Protein AF-A0A2R7PAA3-F1 (afdb_monomer_lite)

pLDDT: mean 90.1, std 5.27, range [71.75, 95.75]

Foldseek 3Di:
DVPDDPVVVVFDKWKDFQNHTDPQFPDDDQVQAWTWGFPPCDADPVRHGDIDIDGGHMDMDTD

Structure (mmCIF, N/CA/C/O backbone):
data_AF-A0A2R7PAA3-F1
#
_entry.id   AF-A0A2R7PAA3-F1
#
loop_
_atom_site.group_PDB
_atom_site.id
_atom_site.type_symbol
_atom_site.label_atom_id
_atom_site.label_alt_id
_atom_site.label_comp_id
_atom_site.label_asym_id
_atom_site.label_entity_id
_atom_site.label_seq_id
_atom_site.pdbx_PDB_ins_code
_atom_site.Cartn_x
_atom_site.Cartn_y
_atom_site.Cartn_z
_atom_site.occupancy
_atom_site.B_iso_or_equiv
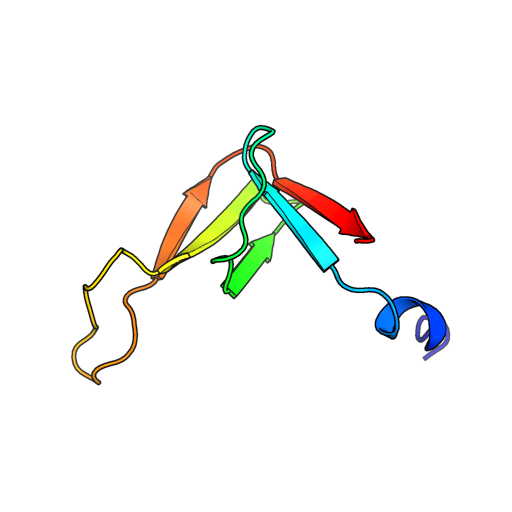_atom_site.auth_seq_id
_atom_site.auth_comp_id
_atom_site.auth_asym_id
_atom_site.auth_atom_id
_atom_site.pdbx_PDB_model_num
ATOM 1 N N . SER A 1 1 ? -11.580 -23.302 11.593 1.00 71.75 1 SER A N 1
ATOM 2 C CA . SER A 1 1 ? -11.559 -22.163 12.534 1.00 71.75 1 SER A CA 1
ATOM 3 C C . SER A 1 1 ? -12.910 -21.469 12.468 1.00 71.75 1 SER A C 1
ATOM 5 O O . SER A 1 1 ? -13.375 -21.282 11.350 1.00 71.75 1 SER A O 1
ATOM 7 N N . PRO A 1 2 ? -13.532 -21.084 13.594 1.00 82.06 2 PRO A N 1
ATOM 8 C CA . PRO A 1 2 ? -14.791 -20.323 13.617 1.00 82.06 2 PRO A CA 1
ATOM 9 C C . PRO A 1 2 ? -14.728 -18.983 12.864 1.00 82.06 2 PRO A C 1
ATOM 11 O O . PRO A 1 2 ? -15.758 -18.408 12.542 1.00 82.06 2 PRO A O 1
ATOM 14 N N . HIS A 1 3 ? -13.518 -18.494 12.576 1.00 83.38 3 HIS A N 1
ATOM 15 C CA . HIS A 1 3 ? -13.269 -17.234 11.873 1.00 83.38 3 HIS A CA 1
ATOM 16 C C . HIS A 1 3 ? -13.115 -17.385 10.351 1.00 83.38 3 HIS A C 1
ATOM 18 O O . HIS A 1 3 ? -12.813 -16.410 9.671 1.00 83.38 3 HIS A O 1
ATOM 24 N N . HIS A 1 4 ? -13.269 -18.592 9.799 1.00 81.94 4 HIS A N 1
AT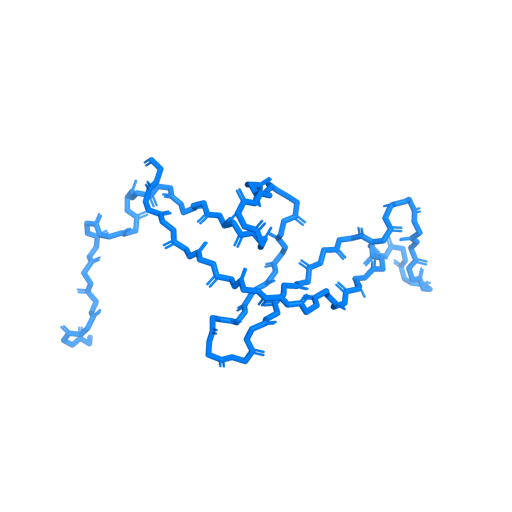OM 25 C CA . HIS A 1 4 ? -13.183 -18.805 8.356 1.00 81.94 4 HIS A CA 1
ATOM 26 C C . HIS A 1 4 ? -14.560 -18.608 7.712 1.00 81.94 4 HIS A C 1
ATOM 28 O O . HIS A 1 4 ? -15.448 -19.441 7.888 1.00 81.94 4 HIS A O 1
ATOM 34 N N . VAL A 1 5 ? -14.722 -17.518 6.961 1.00 83.19 5 VAL A N 1
ATOM 35 C CA . VAL A 1 5 ? -15.948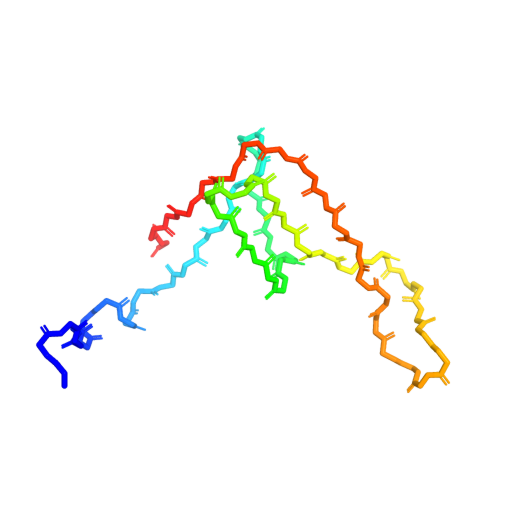 -17.205 6.215 1.00 83.19 5 VAL A CA 1
ATOM 36 C C . VAL A 1 5 ? -15.607 -17.160 4.728 1.00 83.19 5 VAL A C 1
ATOM 38 O O . VAL A 1 5 ? -15.083 -16.161 4.248 1.00 83.19 5 VAL A O 1
ATOM 41 N N . ALA A 1 6 ? -15.883 -18.251 4.007 1.00 82.50 6 ALA A N 1
ATOM 42 C CA . ALA A 1 6 ? -15.517 -18.419 2.595 1.00 82.50 6 ALA A CA 1
ATOM 43 C C . ALA A 1 6 ? -16.036 -17.280 1.696 1.00 82.50 6 ALA A C 1
ATOM 45 O O . ALA A 1 6 ? -15.285 -16.765 0.878 1.00 82.50 6 ALA A O 1
ATOM 46 N N . ALA A 1 7 ? -17.268 -16.819 1.937 1.00 80.44 7 ALA A N 1
ATOM 47 C CA . ALA A 1 7 ? -17.904 -15.743 1.174 1.00 80.44 7 ALA A CA 1
ATOM 48 C C . ALA A 1 7 ? -17.107 -14.422 1.175 1.00 80.44 7 ALA A C 1
ATOM 50 O O . ALA A 1 7 ? -17.193 -13.650 0.231 1.00 80.44 7 ALA A O 1
ATOM 51 N N . VAL A 1 8 ? -16.298 -14.157 2.208 1.00 78.50 8 VAL A N 1
ATOM 52 C CA . VAL A 1 8 ? -15.471 -12.938 2.276 1.00 78.50 8 VAL A CA 1
ATOM 53 C C . VAL A 1 8 ? -14.303 -12.993 1.288 1.00 78.50 8 VAL A C 1
ATOM 55 O O . VAL A 1 8 ? -13.877 -11.957 0.790 1.00 78.50 8 VAL A O 1
ATOM 58 N N . PHE A 1 9 ? -13.803 -14.190 0.976 1.00 77.25 9 PHE A N 1
ATOM 59 C CA . PHE A 1 9 ? -12.693 -14.385 0.039 1.00 77.25 9 PHE A CA 1
ATOM 60 C C . PHE A 1 9 ? -13.128 -14.320 -1.431 1.00 77.25 9 PHE A C 1
ATOM 62 O O . PHE A 1 9 ? -12.270 -14.291 -2.306 1.00 77.25 9 PHE A O 1
ATOM 69 N N . GLU A 1 10 ? -14.437 -14.314 -1.703 1.00 83.25 10 GLU A N 1
ATOM 70 C CA . GLU A 1 10 ? -14.983 -14.146 -3.055 1.00 83.25 10 GLU A CA 1
ATOM 71 C C . GLU A 1 10 ? -14.974 -12.678 -3.507 1.00 83.25 10 GLU A C 1
ATOM 73 O O . GLU A 1 10 ? -15.059 -12.405 -4.702 1.00 83.25 10 GLU A O 1
ATOM 78 N N . HIS A 1 11 ? -14.859 -11.735 -2.566 1.00 82.25 11 HIS A N 1
ATOM 79 C CA . HIS A 1 11 ? -14.780 -10.311 -2.863 1.00 82.25 11 HIS A CA 1
ATOM 80 C C . HIS A 1 11 ? -13.337 -9.872 -3.111 1.00 82.25 11 HIS A C 1
ATOM 82 O O . HIS A 1 11 ? -12.432 -10.185 -2.333 1.00 82.25 11 HIS A O 1
ATOM 88 N N . ASP A 1 12 ? -13.142 -9.066 -4.153 1.00 84.31 12 ASP A N 1
ATOM 89 C CA . ASP A 1 12 ? -11.879 -8.374 -4.372 1.00 84.31 12 ASP A CA 1
ATOM 90 C C . ASP A 1 12 ? -11.650 -7.340 -3.256 1.00 84.31 12 ASP A C 1
ATOM 92 O O . ASP A 1 12 ? -12.577 -6.675 -2.784 1.00 84.31 12 ASP A O 1
ATOM 96 N N . ILE A 1 13 ? -10.395 -7.177 -2.833 1.00 88.06 13 ILE A N 1
ATOM 97 C CA . ILE A 1 13 ? -10.013 -6.204 -1.803 1.00 88.06 13 ILE A CA 1
ATOM 98 C C . ILE A 1 13 ? -9.261 -5.048 -2.461 1.00 88.06 13 ILE A C 1
ATOM 100 O O . ILE A 1 13 ? -8.236 -5.248 -3.115 1.00 88.06 13 ILE A O 1
ATOM 104 N N . GLY A 1 14 ? -9.754 -3.828 -2.255 1.00 91.88 14 GLY A N 1
ATOM 105 C CA . GLY A 1 14 ? -9.072 -2.590 -2.625 1.00 91.88 14 GLY A CA 1
ATOM 106 C C . GLY A 1 14 ? -8.422 -1.910 -1.419 1.00 91.88 14 GLY A C 1
ATOM 107 O O . GLY A 1 14 ? -8.917 -2.004 -0.294 1.00 91.88 14 GLY A O 1
ATOM 108 N N . ILE A 1 15 ? -7.324 -1.182 -1.654 1.00 93.62 15 ILE A N 1
ATOM 109 C CA . ILE A 1 15 ? -6.628 -0.392 -0.628 1.00 93.62 15 ILE A CA 1
ATOM 110 C C . ILE A 1 15 ? -6.608 1.084 -1.022 1.00 93.62 15 ILE A C 1
ATOM 112 O O . ILE A 1 15 ? -6.215 1.446 -2.133 1.00 93.62 15 ILE A O 1
ATOM 116 N N . ARG A 1 16 ? -6.983 1.959 -0.086 1.00 94.75 16 ARG A N 1
ATOM 117 C CA . ARG A 1 16 ? -6.759 3.406 -0.175 1.00 94.75 16 ARG A CA 1
ATOM 118 C C . ARG A 1 16 ? -5.667 3.821 0.791 1.00 94.75 16 ARG A C 1
ATOM 120 O O . ARG A 1 16 ? -5.663 3.428 1.954 1.00 94.75 16 ARG A O 1
ATOM 127 N N . LEU A 1 17 ? -4.765 4.661 0.302 1.00 94.56 17 LEU A N 1
ATOM 128 C CA . LEU A 1 17 ? -3.764 5.345 1.105 1.00 94.56 17 LEU A CA 1
ATOM 129 C C . LEU A 1 17 ? -4.021 6.850 1.022 1.00 94.56 17 LEU A C 1
ATOM 131 O O . LEU A 1 17 ? -3.943 7.430 -0.064 1.00 94.56 17 LEU A O 1
ATOM 135 N N . ASN A 1 18 ? -4.301 7.482 2.162 1.00 93.19 18 ASN A N 1
ATOM 136 C CA . ASN A 1 18 ? -4.630 8.910 2.265 1.00 93.19 18 ASN A CA 1
ATOM 137 C C . ASN A 1 18 ? -5.761 9.326 1.300 1.00 93.19 18 ASN A C 1
ATOM 139 O O . ASN A 1 18 ? -5.648 10.322 0.587 1.00 93.19 18 ASN A O 1
ATOM 143 N N . GLY A 1 19 ? -6.820 8.515 1.219 1.00 92.56 19 GLY A N 1
ATOM 144 C CA . GLY A 1 19 ? -7.973 8.754 0.343 1.00 92.56 19 GLY A CA 1
ATOM 145 C C . GLY A 1 19 ? -7.745 8.439 -1.141 1.00 92.56 19 GLY A C 1
ATOM 146 O O . GLY A 1 19 ? -8.688 8.519 -1.925 1.00 92.56 19 GLY A O 1
ATOM 147 N N . LYS A 1 20 ? -6.529 8.044 -1.547 1.00 92.50 20 LYS A N 1
ATOM 148 C CA . LYS A 1 20 ? -6.227 7.638 -2.925 1.00 92.50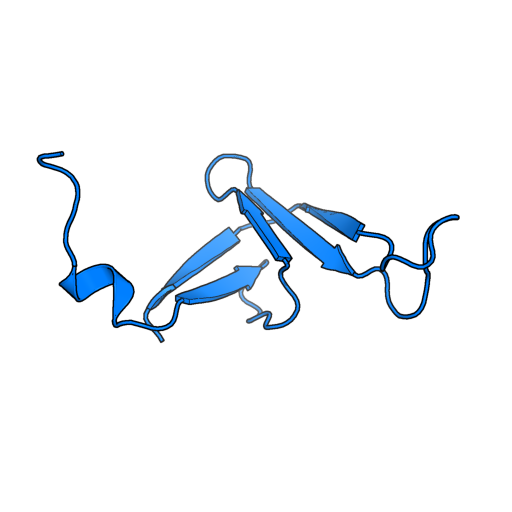 20 LYS A CA 1
ATOM 149 C C . LYS A 1 20 ? -6.167 6.121 -3.048 1.00 92.50 20 LYS A C 1
ATOM 151 O O . LYS A 1 20 ? -5.386 5.473 -2.357 1.00 92.50 20 LYS A O 1
ATOM 156 N N . GLU A 1 21 ? -6.951 5.574 -3.968 1.00 93.56 21 GLU A N 1
ATOM 157 C CA . GLU A 1 21 ? -6.929 4.149 -4.295 1.00 93.56 21 GLU A CA 1
ATOM 158 C C . GLU A 1 21 ? -5.595 3.742 -4.929 1.00 93.56 21 GLU A C 1
ATOM 160 O O . GLU A 1 21 ? -5.021 4.463 -5.757 1.00 93.56 21 GLU A O 1
ATOM 165 N N . ARG A 1 22 ? -5.080 2.600 -4.482 1.00 90.88 22 ARG A N 1
ATOM 166 C CA . ARG A 1 22 ? -3.810 2.020 -4.901 1.00 90.88 22 ARG A CA 1
ATOM 167 C C . ARG A 1 22 ? -4.042 0.576 -5.322 1.00 90.88 22 ARG A C 1
ATOM 169 O O . ARG A 1 22 ? -4.683 -0.188 -4.609 1.00 90.88 22 ARG A O 1
ATOM 176 N N . PHE A 1 23 ? -3.478 0.221 -6.469 1.00 91.12 23 PHE A N 1
ATOM 177 C CA . PHE A 1 23 ? -3.563 -1.121 -7.057 1.00 91.12 23 PHE A CA 1
ATOM 178 C C . PHE A 1 23 ? -2.207 -1.840 -7.056 1.00 91.12 23 PHE A C 1
ATOM 180 O O . PHE A 1 23 ? -2.122 -3.013 -7.388 1.00 91.12 23 PHE A O 1
ATOM 187 N N . ASP A 1 24 ? -1.144 -1.122 -6.696 1.00 90.56 24 ASP A N 1
ATOM 188 C CA . ASP A 1 24 ? 0.256 -1.545 -6.656 1.00 90.56 24 ASP A CA 1
ATOM 189 C C . ASP A 1 24 ? 0.711 -1.947 -5.239 1.00 90.56 24 ASP A C 1
ATOM 191 O O . ASP A 1 24 ? 1.906 -1.982 -4.952 1.00 90.56 24 ASP A O 1
ATOM 195 N N . VAL A 1 25 ? -0.232 -2.200 -4.328 1.00 92.12 25 VAL A N 1
ATOM 196 C CA . VAL A 1 25 ? 0.056 -2.583 -2.939 1.00 92.12 25 VAL A CA 1
ATOM 197 C C . VAL A 1 25 ? 0.346 -4.076 -2.870 1.00 92.12 25 VAL A C 1
ATOM 199 O O . VAL A 1 25 ? -0.521 -4.881 -3.191 1.00 92.12 25 VAL A O 1
ATOM 202 N N . GLU A 1 26 ? 1.537 -4.443 -2.401 1.00 91.56 26 GLU A N 1
ATOM 203 C CA . GLU A 1 26 ? 1.866 -5.846 -2.105 1.00 91.56 26 GLU A CA 1
ATOM 204 C C . GLU A 1 26 ? 1.477 -6.241 -0.679 1.00 91.56 26 GLU A C 1
ATOM 206 O O . GLU A 1 26 ? 0.972 -7.334 -0.445 1.00 91.56 26 GLU A O 1
ATOM 211 N N . GLU A 1 27 ? 1.692 -5.348 0.290 1.00 93.25 27 GLU A N 1
ATOM 212 C CA . GLU A 1 27 ? 1.335 -5.584 1.690 1.00 93.25 27 GLU A CA 1
ATOM 213 C C . GLU A 1 27 ? 0.802 -4.308 2.335 1.00 93.25 27 GLU A C 1
ATOM 215 O O . GLU A 1 27 ? 1.195 -3.195 1.977 1.00 93.25 27 GLU A O 1
ATOM 220 N N . TYR A 1 28 ? -0.038 -4.453 3.355 1.00 94.31 28 TYR A N 1
ATOM 221 C CA . TYR A 1 28 ? -0.552 -3.326 4.120 1.00 94.31 28 TYR A CA 1
ATOM 222 C C . TYR A 1 28 ? -0.775 -3.688 5.586 1.00 94.31 28 TYR A C 1
ATOM 224 O O . TYR A 1 28 ? -0.996 -4.844 5.943 1.00 94.31 28 TYR A O 1
ATOM 232 N N . CYS A 1 29 ? -0.751 -2.669 6.440 1.00 94.19 29 CYS A N 1
ATOM 233 C CA . CYS A 1 29 ? -1.180 -2.764 7.823 1.00 94.19 29 CYS A CA 1
ATOM 234 C C . CYS A 1 29 ? -2.065 -1.565 8.160 1.00 94.19 29 CYS A C 1
ATOM 236 O O . CYS A 1 29 ? -1.604 -0.422 8.163 1.00 94.19 29 CYS A O 1
ATOM 238 N N . ILE A 1 30 ? -3.336 -1.838 8.461 1.00 92.81 30 ILE A N 1
ATOM 239 C CA . ILE A 1 30 ? -4.312 -0.808 8.841 1.00 92.81 30 ILE A 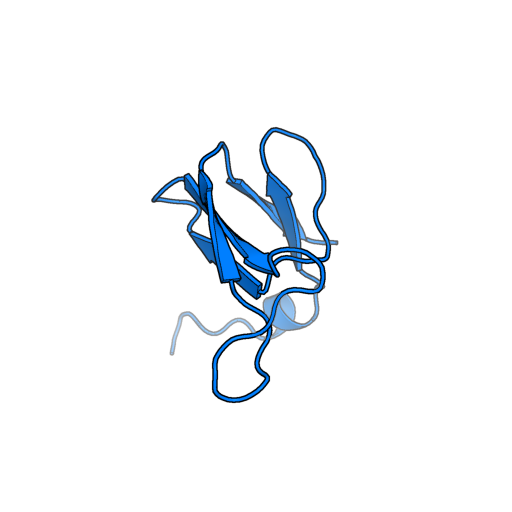CA 1
ATOM 240 C C . ILE A 1 30 ? -3.969 -0.260 10.229 1.00 92.81 30 ILE A C 1
ATOM 242 O O . ILE A 1 30 ? -3.893 0.950 10.413 1.00 92.81 30 ILE A O 1
ATOM 246 N N . SER A 1 31 ? -3.688 -1.146 11.188 1.00 92.19 31 SER A N 1
ATOM 247 C CA . SER A 1 31 ? -3.394 -0.769 12.575 1.00 92.19 31 SER A CA 1
ATOM 248 C C . SER A 1 31 ? -2.121 0.065 12.712 1.00 92.19 31 SER A C 1
ATOM 250 O O . SER A 1 31 ? -2.092 1.016 13.484 1.00 92.19 31 SER A O 1
ATOM 252 N N . GLU A 1 32 ? -1.073 -0.268 11.956 1.00 91.88 32 GLU A N 1
ATOM 253 C CA . GLU A 1 32 ? 0.186 0.488 11.960 1.00 91.88 32 GLU A CA 1
ATOM 254 C C . GLU A 1 32 ? 0.213 1.628 10.922 1.00 91.88 32 GLU A C 1
ATOM 256 O O . GLU A 1 32 ? 1.183 2.388 10.877 1.00 91.88 32 GLU A O 1
ATOM 261 N N . GLY A 1 33 ? -0.818 1.752 10.079 1.00 93.88 33 GLY A N 1
ATOM 262 C CA . GLY A 1 33 ? -0.970 2.843 9.114 1.00 93.88 33 GLY A CA 1
ATOM 263 C C . GLY A 1 33 ? 0.119 2.890 8.040 1.00 93.88 33 GLY A C 1
ATOM 264 O O . GLY A 1 33 ? 0.752 3.930 7.826 1.00 93.88 33 GLY A O 1
ATOM 265 N N . TRP A 1 34 ? 0.390 1.770 7.365 1.00 95.75 34 TRP A N 1
ATOM 266 C CA . TRP A 1 34 ? 1.339 1.752 6.247 1.00 95.75 34 TRP A CA 1
ATOM 267 C C . TRP A 1 34 ? 0.990 0.744 5.153 1.00 95.75 34 TRP A C 1
ATOM 269 O O . TRP A 1 34 ? 0.314 -0.253 5.391 1.00 95.75 34 TRP A O 1
ATOM 279 N N . VAL A 1 35 ? 1.523 0.991 3.955 1.00 95.25 35 VAL A N 1
ATOM 280 C CA . VAL A 1 35 ? 1.503 0.070 2.807 1.00 95.25 35 VAL A CA 1
ATOM 281 C C . VAL A 1 35 ? 2.920 -0.150 2.272 1.00 95.25 35 VAL A C 1
ATOM 283 O O . VAL A 1 35 ? 3.761 0.749 2.361 1.00 95.25 35 VAL A O 1
ATOM 286 N N . LYS A 1 36 ? 3.205 -1.336 1.735 1.00 95.12 36 LYS A N 1
ATOM 287 C CA . LYS A 1 36 ? 4.393 -1.620 0.924 1.00 95.12 36 LYS A CA 1
ATOM 288 C C . LYS A 1 36 ? 4.009 -1.603 -0.545 1.00 95.12 36 LYS A C 1
ATOM 290 O O . LYS A 1 36 ? 3.069 -2.280 -0.956 1.00 95.12 36 LYS A O 1
ATOM 295 N N . VAL A 1 37 ? 4.770 -0.842 -1.316 1.00 93.25 37 VAL A N 1
ATOM 296 C CA . VAL A 1 37 ? 4.617 -0.717 -2.767 1.00 93.25 37 VAL A CA 1
ATOM 297 C C . VAL A 1 37 ? 5.990 -0.836 -3.432 1.00 93.25 37 VAL A C 1
ATOM 299 O O . VAL A 1 37 ? 6.997 -0.490 -2.799 1.00 93.25 37 VAL A O 1
ATOM 302 N N . PRO A 1 38 ? 6.070 -1.283 -4.693 1.00 93.75 38 PRO A N 1
ATOM 303 C CA . PRO A 1 38 ? 7.318 -1.291 -5.438 1.00 93.75 38 PRO A CA 1
ATOM 304 C C . PRO A 1 38 ? 7.818 0.137 -5.700 1.00 93.75 38 PRO A C 1
ATOM 306 O O . PRO A 1 38 ? 7.075 1.039 -6.094 1.00 93.75 38 PRO A O 1
ATOM 309 N N . ALA A 1 39 ? 9.116 0.348 -5.506 1.00 88.31 39 ALA A N 1
ATOM 310 C CA . ALA A 1 39 ? 9.818 1.604 -5.735 1.00 88.31 39 ALA A CA 1
ATOM 311 C C . ALA A 1 39 ? 10.120 1.802 -7.229 1.00 88.31 39 ALA A C 1
ATOM 313 O O . ALA A 1 39 ? 11.275 1.796 -7.679 1.00 88.31 39 ALA A O 1
ATOM 314 N N . GLY A 1 40 ? 9.058 1.972 -8.018 1.00 86.00 40 GLY A N 1
ATOM 315 C CA . GLY A 1 40 ? 9.150 2.175 -9.460 1.00 86.00 40 GLY A CA 1
ATOM 316 C C . GLY A 1 40 ? 9.805 0.986 -10.168 1.00 86.00 40 GLY A C 1
ATOM 317 O O . GLY A 1 40 ? 9.352 -0.143 -10.034 1.00 86.00 40 GLY A O 1
ATOM 318 N N . LYS A 1 41 ? 10.868 1.248 -10.942 1.00 84.81 41 LYS A N 1
ATOM 319 C CA . LYS A 1 41 ? 11.604 0.228 -11.721 1.00 84.81 41 LYS A CA 1
ATOM 320 C C . LYS A 1 41 ? 12.843 -0.325 -11.002 1.00 84.81 41 LYS A C 1
ATOM 322 O O . LYS A 1 41 ? 13.639 -1.029 -11.618 1.00 84.81 41 LYS A O 1
ATOM 327 N N . THR A 1 42 ? 13.053 0.036 -9.737 1.00 89.12 42 THR A N 1
ATOM 328 C CA . THR A 1 42 ? 14.241 -0.382 -8.983 1.00 89.12 42 THR A CA 1
ATOM 329 C C . THR A 1 42 ? 14.079 -1.816 -8.502 1.00 89.12 42 THR A C 1
ATOM 331 O O . THR A 1 42 ? 13.033 -2.175 -7.964 1.00 89.12 42 THR A O 1
ATOM 334 N N . VAL A 1 43 ? 15.132 -2.616 -8.653 1.00 92.88 43 VAL A N 1
ATOM 335 C CA . VAL A 1 43 ? 15.185 -4.002 -8.179 1.00 92.88 43 VAL A CA 1
ATOM 336 C C . VAL A 1 43 ? 16.311 -4.194 -7.168 1.00 92.88 43 VAL A C 1
ATOM 338 O O . VAL A 1 43 ? 17.282 -3.434 -7.143 1.00 92.88 43 VAL A O 1
ATOM 341 N N . ASP A 1 44 ? 16.173 -5.201 -6.315 1.00 89.81 44 ASP A N 1
ATOM 342 C CA . ASP A 1 44 ? 17.208 -5.639 -5.391 1.00 89.81 44 ASP A CA 1
ATOM 343 C C . ASP A 1 44 ? 18.319 -6.439 -6.107 1.00 89.81 44 ASP A C 1
ATOM 345 O O . ASP A 1 44 ? 18.305 -6.655 -7.321 1.00 89.81 44 ASP A O 1
ATOM 349 N N . ARG A 1 45 ? 19.305 -6.926 -5.342 1.00 93.62 45 ARG A N 1
ATOM 350 C CA . ARG A 1 45 ? 20.426 -7.727 -5.875 1.00 93.62 45 ARG A CA 1
ATOM 351 C C . ARG A 1 45 ? 20.003 -9.062 -6.497 1.00 93.62 45 ARG A C 1
ATOM 353 O O . ARG A 1 45 ? 20.803 -9.669 -7.202 1.00 93.62 45 ARG A O 1
ATOM 360 N N . LYS A 1 46 ? 18.795 -9.540 -6.201 1.00 92.31 46 LYS A N 1
ATOM 361 C CA . LYS A 1 46 ? 18.228 -10.793 -6.708 1.00 92.31 46 LYS A CA 1
ATOM 362 C C . LYS A 1 46 ? 17.250 -10.553 -7.864 1.00 92.31 46 LYS A C 1
ATOM 364 O O . LYS A 1 46 ? 16.673 -11.517 -8.358 1.00 92.31 46 LYS A O 1
ATOM 369 N N . GLY A 1 47 ? 17.078 -9.305 -8.305 1.00 91.25 47 GLY A N 1
ATOM 370 C CA . GLY A 1 47 ? 16.161 -8.932 -9.381 1.00 91.25 47 GLY A CA 1
ATOM 371 C C . GLY A 1 47 ? 14.700 -8.795 -8.944 1.00 91.25 47 GLY A C 1
ATOM 372 O O . GLY A 1 47 ? 13.832 -8.674 -9.805 1.00 91.25 47 GLY A O 1
ATOM 373 N N . GLN A 1 48 ? 14.410 -8.805 -7.641 1.00 90.62 48 GLN A N 1
ATOM 374 C CA . GLN A 1 48 ? 13.056 -8.596 -7.125 1.00 90.62 48 GLN A CA 1
ATOM 375 C C . GLN A 1 48 ? 12.756 -7.097 -7.015 1.00 90.62 48 GLN A C 1
ATOM 377 O O . GLN A 1 48 ? 13.666 -6.331 -6.688 1.00 90.62 48 GLN A O 1
ATOM 382 N N . PRO A 1 49 ? 11.516 -6.643 -7.265 1.00 92.19 49 PRO A N 1
ATOM 383 C CA . PRO A 1 49 ? 11.141 -5.246 -7.069 1.00 92.19 49 PRO A CA 1
ATOM 384 C C . PRO A 1 49 ? 11.496 -4.759 -5.663 1.00 92.19 49 PRO A C 1
ATOM 386 O O . PRO A 1 49 ? 11.182 -5.403 -4.663 1.00 92.19 49 PRO A O 1
ATOM 389 N N . LEU A 1 50 ? 12.158 -3.607 -5.573 1.00 92.81 50 LEU A N 1
ATOM 390 C CA . LEU A 1 50 ? 12.485 -3.023 -4.279 1.00 92.81 50 LEU A CA 1
ATOM 391 C C . LEU A 1 50 ? 11.211 -2.455 -3.651 1.00 92.81 50 LEU A C 1
ATOM 393 O O . LEU A 1 50 ? 10.629 -1.521 -4.193 1.00 92.81 50 LEU A O 1
ATOM 397 N N . LEU A 1 51 ? 10.798 -2.971 -2.497 1.00 93.44 51 LEU A N 1
ATOM 398 C CA . LEU A 1 51 ? 9.610 -2.482 -1.798 1.00 93.44 51 LEU A CA 1
ATOM 399 C C . LEU A 1 51 ? 9.950 -1.330 -0.859 1.00 93.44 51 LEU A C 1
ATOM 401 O O . LEU A 1 51 ? 10.897 -1.403 -0.074 1.00 93.44 51 LEU A O 1
ATOM 405 N N . ILE A 1 52 ? 9.127 -0.286 -0.888 1.00 93.50 52 ILE A N 1
ATOM 406 C CA . ILE A 1 52 ? 9.188 0.827 0.059 1.00 93.50 52 ILE A CA 1
ATOM 407 C C . ILE A 1 52 ? 7.931 0.866 0.913 1.00 93.50 52 ILE A C 1
ATOM 409 O O . ILE A 1 52 ? 6.819 0.646 0.435 1.00 93.50 52 ILE A O 1
ATOM 413 N N . LYS A 1 53 ? 8.115 1.176 2.198 1.00 94.50 53 LYS A N 1
ATOM 414 C CA . LYS A 1 53 ? 7.012 1.384 3.134 1.00 94.50 53 LYS A CA 1
ATOM 415 C C . LYS A 1 53 ? 6.575 2.846 3.079 1.00 94.50 53 LYS A C 1
ATOM 417 O O . LYS A 1 53 ? 7.350 3.735 3.429 1.00 94.50 53 LYS A O 1
ATOM 422 N N . ILE A 1 54 ? 5.327 3.082 2.692 1.00 94.19 54 ILE A N 1
ATOM 423 C CA . ILE A 1 54 ? 4.696 4.402 2.722 1.00 94.19 54 ILE A CA 1
ATOM 424 C C . ILE A 1 54 ? 3.723 4.436 3.899 1.00 94.19 54 ILE A C 1
ATOM 426 O O . ILE A 1 54 ? 2.852 3.577 4.016 1.00 94.19 54 ILE A O 1
ATOM 430 N N . LYS A 1 55 ? 3.889 5.421 4.784 1.00 94.69 55 LYS A N 1
ATOM 431 C CA . LYS A 1 55 ? 3.000 5.639 5.932 1.00 94.69 55 LYS A CA 1
ATOM 432 C C . LYS A 1 55 ? 1.845 6.566 5.560 1.00 94.69 55 LYS A C 1
ATOM 434 O O 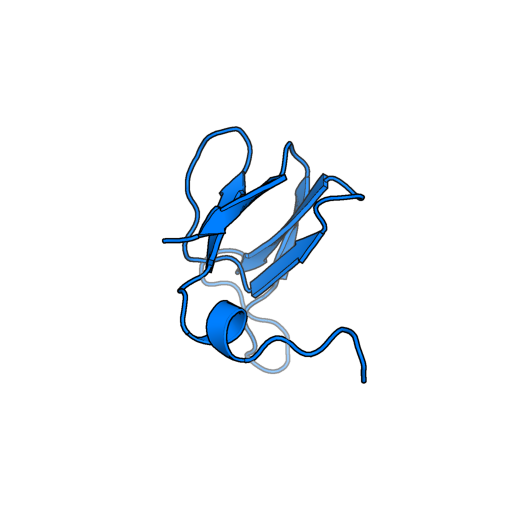. LYS A 1 55 ? 2.021 7.481 4.752 1.00 94.69 55 LYS A O 1
ATOM 439 N N . GLY A 1 56 ? 0.689 6.351 6.174 1.00 94.25 56 GLY A N 1
ATOM 440 C CA . GLY A 1 56 ? -0.501 7.175 5.987 1.00 94.25 56 GLY A CA 1
ATOM 441 C C . GLY A 1 56 ? -1.759 6.503 6.521 1.00 94.25 56 GLY A C 1
ATOM 442 O O . GLY A 1 56 ? -1.706 5.403 7.067 1.00 94.25 56 GLY A O 1
ATOM 443 N N . THR A 1 57 ? -2.901 7.157 6.337 1.00 95.38 57 THR A N 1
ATOM 444 C CA . THR A 1 57 ? -4.202 6.552 6.632 1.00 95.38 57 THR A CA 1
ATOM 445 C C . THR A 1 57 ? -4.467 5.453 5.611 1.00 95.38 57 THR A C 1
ATOM 447 O O . THR A 1 57 ? -4.545 5.734 4.413 1.00 95.38 57 THR A O 1
ATOM 450 N N . VAL A 1 58 ? -4.566 4.210 6.083 1.00 95.75 58 VAL A N 1
ATOM 451 C CA . VAL A 1 58 ? -4.820 3.027 5.256 1.00 95.75 58 VAL A CA 1
ATOM 452 C C . VAL A 1 58 ? -6.252 2.567 5.472 1.00 95.75 58 VAL A C 1
ATOM 454 O O . VAL A 1 58 ? -6.649 2.293 6.601 1.00 95.75 58 VAL A O 1
ATOM 457 N N . GLU A 1 59 ? -7.005 2.441 4.386 1.00 94.06 59 GLU A N 1
ATOM 458 C CA . GLU A 1 59 ? -8.383 1.953 4.400 1.00 94.06 59 GLU A CA 1
ATOM 459 C C . GLU A 1 59 ? -8.497 0.777 3.429 1.00 94.06 59 GLU A C 1
ATOM 461 O O . GLU A 1 59 ? -8.168 0.911 2.249 1.00 94.06 59 GLU A O 1
ATOM 466 N N . ALA A 1 60 ? -8.954 -0.374 3.922 1.00 92.06 60 ALA A N 1
ATOM 467 C CA . ALA A 1 60 ? -9.291 -1.523 3.088 1.00 92.06 60 ALA A CA 1
ATOM 468 C C . ALA A 1 60 ? -10.802 -1.565 2.858 1.00 92.06 60 ALA A C 1
ATOM 470 O O . ALA A 1 60 ? -11.577 -1.308 3.782 1.00 92.06 60 ALA A O 1
ATOM 471 N N . PHE A 1 61 ? -11.220 -1.885 1.639 1.00 90.75 61 PHE A N 1
ATOM 472 C CA . PHE A 1 61 ? -12.630 -1.943 1.262 1.00 90.75 61 PHE A CA 1
ATOM 473 C C . PHE A 1 61 ? -12.887 -3.100 0.292 1.00 90.75 61 PHE A C 1
ATOM 475 O O . PHE A 1 61 ? -11.978 -3.535 -0.415 1.00 90.75 61 PHE A O 1
ATOM 482 N N . TYR A 1 62 ? -14.128 -3.589 0.268 1.00 89.62 62 TYR A N 1
ATOM 483 C CA . TYR A 1 62 ? -14.578 -4.556 -0.733 1.00 89.62 62 TYR A CA 1
ATOM 484 C C . TYR A 1 62 ? -14.821 -3.847 -2.061 1.00 89.62 62 TYR A C 1
ATOM 486 O O . TYR A 1 62 ? -15.468 -2.795 -2.084 1.00 89.62 62 TYR A O 1
ATOM 494 N N . LYS A 1 63 ? -14.284 -4.415 -3.135 1.00 83.19 63 LYS A N 1
ATOM 495 C CA . LYS A 1 63 ? -14.447 -3.927 -4.501 1.00 83.19 63 LYS A CA 1
ATOM 496 C C . LYS A 1 63 ? -15.594 -4.637 -5.215 1.00 83.19 63 LYS A C 1
ATOM 498 O O . LYS A 1 63 ? -15.835 -5.827 -4.918 1.00 83.19 63 LYS A O 1
#

Radius of gyration: 14.04 Å; chains: 1; bounding box: 38×31×25 Å

Secondary structure (DSSP, 8-state):
-TT--GGGGGS-EEEEETTEEES--SEEETTTTEEEEEEEEEE-TTSPEEEEEEES-EEEEE-

Sequence (63 aa):
SPHHVAAVFEHDIGIRLNGKERFDVEEYCISEGWVKVPAGKTVDRKGQPLLIKIKGTVEAFYK